Protein AF-A0A0S8JAS6-F1 (afdb_monomer_lite)

Sequence (145 aa):
YAGISNYRFHEAHRQTGITLEQWERGKRALIAKKLLNRAGAATNDGRNVEVADLYCLAKEEPKDEPAEEVAKPQEQATLLVNECRNRHELRFPNIPPTWVRKGLKERDWRWDRDNRCWHIRRGAFREQTAVGFAYQFVKKQEAAA

Radius of gyration: 22.74 Å; chains: 1; bounding box: 56×50×54 Å

Foldseek 3Di:
DVPDDPPVVVVCCVVPVQDPVNVVVVLVLCCVVVQAPPVRHGDPVVVPDDPVVVVVSVPPPPPPPVPPPVDPLFPFWDWDQDPVQQKIKIDGPDDDDPVVVVLLVVQVWDQDPVVRITIDHHPDPRVVVNVVVSVVRRVVSVVVD

Structure (mmCIF, N/CA/C/O backbone):
data_AF-A0A0S8JAS6-F1
#
_entry.id   AF-A0A0S8JAS6-F1
#
loop_
_atom_site.group_PDB
_atom_site.id
_atom_site.type_symbol
_atom_site.label_atom_id
_atom_site.label_alt_id
_atom_site.label_comp_id
_atom_site.label_asym_id
_atom_site.label_entity_id
_atom_site.label_seq_id
_atom_site.pdbx_PDB_ins_code
_atom_site.Cartn_x
_atom_site.Cartn_y
_atom_site.Car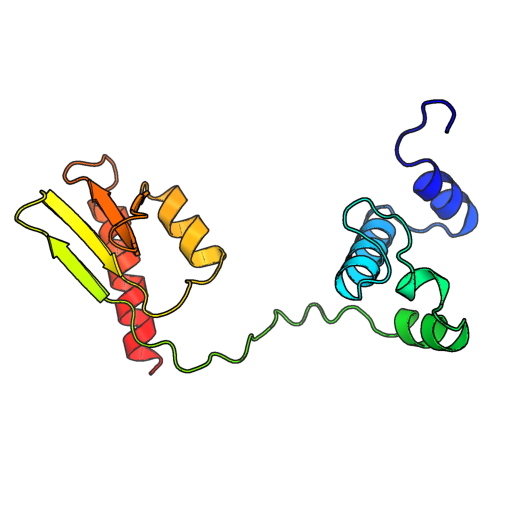tn_z
_atom_site.occupancy
_atom_site.B_iso_or_equiv
_atom_site.auth_seq_id
_atom_site.auth_comp_id
_atom_site.auth_asym_id
_atom_site.auth_atom_id
_atom_site.pdbx_PDB_model_num
ATOM 1 N N . TYR A 1 1 ? -15.088 24.556 15.532 1.00 51.50 1 TYR A N 1
ATOM 2 C CA . TYR A 1 1 ? -15.824 25.306 16.567 1.00 51.50 1 TYR A CA 1
ATOM 3 C C . TYR A 1 1 ? -14.807 26.004 17.448 1.00 51.50 1 TYR A C 1
ATOM 5 O O . TYR A 1 1 ? -13.895 25.331 17.907 1.00 51.50 1 TYR A O 1
ATOM 13 N N . ALA A 1 2 ? -14.908 27.329 17.601 1.00 52.62 2 ALA A N 1
ATOM 14 C CA . ALA A 1 2 ? -14.112 28.124 18.550 1.00 52.62 2 ALA A CA 1
ATOM 15 C C . ALA A 1 2 ? -12.580 27.878 18.550 1.00 52.62 2 ALA A C 1
ATOM 17 O O . ALA A 1 2 ? -11.953 27.898 19.600 1.00 52.62 2 ALA A O 1
ATOM 18 N N . GLY A 1 3 ? -11.967 27.597 17.391 1.00 65.12 3 GLY A N 1
ATOM 19 C CA . GLY A 1 3 ? -10.515 27.364 17.287 1.00 65.12 3 GLY A CA 1
ATOM 20 C C . GLY A 1 3 ? -10.004 26.029 17.851 1.00 65.12 3 GLY A C 1
ATOM 21 O O . GLY A 1 3 ? -8.823 25.730 17.710 1.00 65.12 3 GLY A O 1
ATOM 22 N N . ILE A 1 4 ? -10.871 25.191 18.428 1.00 66.31 4 ILE A N 1
ATOM 23 C CA . ILE A 1 4 ? -10.489 23.882 18.967 1.00 66.31 4 ILE A CA 1
ATOM 24 C C . ILE A 1 4 ? -10.487 22.860 17.826 1.00 66.31 4 ILE A C 1
ATOM 26 O O . ILE A 1 4 ? -11.541 22.490 17.285 1.00 66.31 4 ILE A O 1
ATOM 30 N N . SER A 1 5 ? -9.291 22.406 17.443 1.00 68.44 5 SER A N 1
ATOM 31 C CA . SER A 1 5 ? -9.128 21.264 16.543 1.00 68.44 5 SER A CA 1
ATOM 32 C C . SER A 1 5 ? -9.721 20.015 17.204 1.00 68.44 5 SER A C 1
ATOM 34 O O . SER A 1 5 ? -9.626 19.826 18.411 1.00 68.44 5 SER A O 1
ATOM 36 N N . ASN A 1 6 ? -10.414 19.177 16.429 1.00 74.06 6 ASN A N 1
ATOM 37 C CA . ASN A 1 6 ? -11.048 17.954 16.937 1.00 74.06 6 ASN A CA 1
ATOM 38 C C . ASN A 1 6 ? -12.031 18.152 18.110 1.00 74.06 6 ASN A C 1
ATOM 40 O O . ASN A 1 6 ? -12.216 17.248 18.916 1.00 74.06 6 ASN A O 1
ATOM 44 N N . TYR A 1 7 ? -12.741 19.283 18.173 1.00 80.56 7 TYR A N 1
ATOM 45 C CA . TYR A 1 7 ? -13.752 19.560 19.208 1.00 80.56 7 TYR A CA 1
ATOM 46 C C . TYR A 1 7 ? -14.710 18.382 19.503 1.00 80.56 7 TYR A C 1
ATOM 48 O O . TYR A 1 7 ? -14.970 18.065 20.659 1.00 80.56 7 TYR A O 1
ATOM 56 N N . ARG A 1 8 ? -15.174 17.670 18.465 1.00 81.00 8 ARG A N 1
ATOM 57 C CA . ARG A 1 8 ? -16.067 16.503 18.616 1.00 81.00 8 ARG A CA 1
ATOM 58 C C . ARG A 1 8 ? -15.438 15.346 19.396 1.00 81.00 8 ARG A C 1
ATOM 60 O O . ARG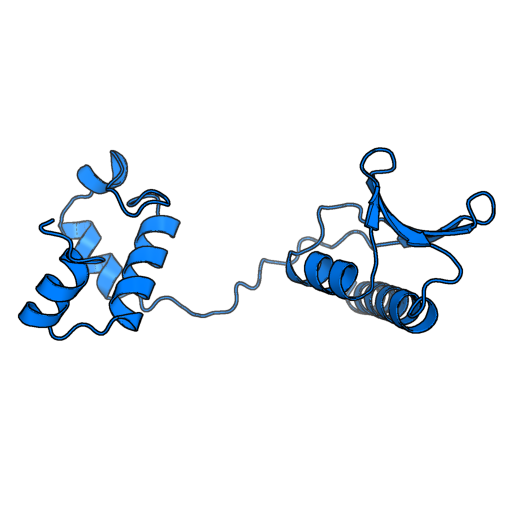 A 1 8 ? -16.148 14.662 20.120 1.00 81.00 8 ARG A O 1
ATOM 67 N N . PHE A 1 9 ? -14.127 15.143 19.255 1.00 84.94 9 PHE A N 1
ATOM 68 C CA . PHE A 1 9 ? -13.401 14.162 20.056 1.00 84.94 9 PHE A CA 1
ATOM 69 C C . PHE A 1 9 ? -13.376 14.581 21.523 1.00 84.94 9 PHE A C 1
ATOM 71 O O . PHE A 1 9 ? -13.675 13.769 22.385 1.00 84.94 9 PHE A O 1
ATOM 78 N N . HIS A 1 10 ? -13.054 15.845 21.806 1.00 83.81 10 HIS A N 1
ATOM 79 C CA . HIS A 1 10 ? -12.962 16.337 23.180 1.00 83.81 10 HIS A CA 1
ATOM 80 C C . HIS A 1 10 ? -14.293 16.230 23.933 1.00 83.81 10 HIS A C 1
ATOM 82 O O . HIS A 1 10 ? -14.302 15.814 25.090 1.00 83.81 10 HIS A O 1
ATOM 88 N N . GLU A 1 11 ? -15.411 16.536 23.272 1.00 85.94 11 GLU A N 1
ATOM 89 C CA . GLU A 1 11 ? -16.748 16.334 23.843 1.00 85.94 11 GLU A CA 1
ATOM 90 C C . GLU A 1 11 ? -17.044 14.849 24.095 1.00 85.94 11 GLU A C 1
ATOM 92 O O . GLU A 1 11 ? -17.441 14.477 25.198 1.00 85.94 11 GLU A O 1
ATOM 97 N N . ALA A 1 12 ? -16.784 13.977 23.115 1.00 82.94 12 ALA A N 1
ATOM 98 C CA . ALA A 1 12 ? -17.005 12.541 23.272 1.00 82.94 12 ALA A CA 1
ATOM 99 C C . ALA A 1 12 ? -16.119 11.929 24.368 1.00 82.94 12 ALA A C 1
ATOM 101 O O . ALA A 1 12 ? -16.596 11.126 25.167 1.00 82.94 12 ALA A O 1
ATOM 102 N N . HIS A 1 13 ? -14.852 12.340 24.448 1.00 85.00 13 HIS A N 1
ATOM 103 C CA . HIS A 1 13 ? -13.916 11.927 25.490 1.00 85.00 13 HIS A CA 1
ATOM 104 C C . HIS A 1 13 ? -14.408 12.352 26.875 1.00 85.00 13 HIS A C 1
ATOM 106 O O . HIS A 1 13 ? -14.403 11.543 27.796 1.00 85.00 13 HIS A O 1
ATOM 112 N N . ARG A 1 14 ? -14.914 13.584 27.015 1.00 85.50 14 ARG A N 1
ATOM 113 C CA . ARG A 1 14 ? -15.491 14.067 28.277 1.00 85.50 14 ARG A CA 1
ATOM 114 C C . ARG A 1 14 ? -16.722 13.258 28.702 1.00 85.50 14 ARG A C 1
ATOM 116 O O . ARG A 1 14 ? -16.884 13.005 29.888 1.00 85.50 14 ARG A O 1
ATOM 123 N N . GLN A 1 15 ? -17.588 12.879 27.761 1.00 83.81 15 GLN A N 1
ATOM 124 C CA . GLN A 1 15 ? -18.850 12.191 28.067 1.00 83.81 15 GLN A CA 1
ATOM 125 C C . GLN A 1 15 ? -18.694 10.681 28.281 1.00 83.81 15 GLN A C 1
ATOM 127 O O . GLN A 1 15 ? -19.399 10.103 29.101 1.00 83.81 15 GLN A O 1
ATOM 132 N N . THR A 1 16 ? -17.802 10.036 27.528 1.00 83.88 16 THR A N 1
ATOM 133 C CA . THR A 1 16 ? -17.714 8.564 27.455 1.00 83.88 16 THR A CA 1
ATOM 134 C C . THR A 1 16 ? -16.367 8.006 27.903 1.00 83.88 16 THR A C 1
ATOM 136 O O . THR A 1 16 ? -16.220 6.795 28.031 1.00 83.88 16 THR A O 1
ATOM 139 N N . GLY A 1 17 ? -15.362 8.862 28.104 1.00 87.06 17 GLY A N 1
ATOM 140 C CA . GLY A 1 17 ? -13.988 8.442 28.382 1.00 87.06 17 GLY A CA 1
ATOM 141 C C . GLY A 1 17 ? -13.251 7.850 27.176 1.00 87.06 17 GLY A C 1
ATOM 142 O O . GLY A 1 17 ? -12.122 7.391 27.334 1.00 87.06 17 GLY A O 1
ATOM 143 N N . ILE A 1 18 ? -13.844 7.861 25.972 1.00 87.88 18 ILE A N 1
ATOM 144 C CA . ILE A 1 18 ? -13.252 7.240 24.779 1.00 87.88 18 ILE A CA 1
ATOM 145 C C . ILE A 1 18 ? -11.866 7.816 24.470 1.00 87.88 18 ILE A C 1
ATOM 147 O O . ILE A 1 18 ? -11.677 9.034 24.433 1.00 87.88 18 ILE A O 1
ATOM 151 N N . THR A 1 19 ? -10.878 6.955 24.238 1.00 88.50 19 THR A N 1
ATOM 152 C CA . THR A 1 19 ? -9.522 7.407 23.898 1.00 88.50 19 THR A CA 1
ATOM 153 C C . THR A 1 19 ? -9.452 7.910 22.456 1.00 88.50 19 THR A C 1
ATOM 155 O O . THR A 1 19 ? -10.287 7.570 21.613 1.00 88.50 19 THR A O 1
ATOM 158 N N . LEU A 1 20 ? -8.431 8.713 22.134 1.00 83.44 20 LEU A N 1
ATOM 159 C CA . LEU A 1 20 ? -8.228 9.196 20.762 1.00 83.44 20 LEU A CA 1
ATOM 160 C C . LEU A 1 20 ? -8.047 8.034 19.779 1.00 83.44 20 LEU A C 1
ATOM 162 O O . LEU A 1 20 ? -8.557 8.077 18.664 1.00 83.44 20 LEU A O 1
ATOM 166 N N . GLU A 1 21 ? -7.365 6.976 20.207 1.00 82.31 21 GLU A N 1
ATOM 167 C CA . GLU A 1 21 ? -7.178 5.770 19.409 1.00 82.31 21 GLU A CA 1
ATOM 168 C C . GLU A 1 21 ? -8.508 5.075 19.105 1.00 82.31 21 GLU A C 1
ATOM 170 O O . GLU A 1 21 ? -8.805 4.795 17.943 1.00 82.31 21 GLU A O 1
ATOM 175 N N . GLN A 1 22 ? -9.344 4.860 20.125 1.00 79.44 22 GLN A N 1
ATOM 176 C CA . GLN A 1 22 ? -10.671 4.264 19.959 1.00 79.44 22 GLN A CA 1
ATOM 177 C C . GLN A 1 22 ? -11.562 5.120 19.048 1.00 79.44 22 GLN A C 1
ATOM 179 O O . GLN A 1 22 ? -12.271 4.591 18.191 1.00 79.44 22 GLN A O 1
ATOM 184 N N . TRP A 1 23 ? -11.475 6.443 19.181 1.00 84.00 23 TRP A N 1
ATOM 185 C CA . TRP A 1 23 ? -12.192 7.407 18.354 1.00 84.00 23 TRP A CA 1
ATOM 186 C C . TRP A 1 23 ? -11.753 7.378 16.882 1.00 84.00 23 TRP A C 1
ATOM 188 O O . TRP A 1 23 ? -12.594 7.320 15.981 1.00 84.00 23 TRP A O 1
ATOM 198 N N . GLU A 1 24 ? -10.445 7.383 16.607 1.00 84.50 24 GLU A N 1
ATOM 199 C CA . GLU A 1 24 ? -9.931 7.266 15.237 1.00 84.50 24 GLU A CA 1
ATOM 200 C C . GLU A 1 24 ? -10.219 5.886 14.635 1.00 84.50 24 GLU A C 1
ATOM 202 O O . GLU A 1 24 ? -10.537 5.793 13.448 1.00 84.50 24 GLU A O 1
ATOM 207 N N . ARG A 1 25 ? -10.171 4.818 15.439 1.00 82.31 25 ARG A N 1
ATOM 208 C CA . ARG A 1 25 ? -10.541 3.461 15.019 1.00 82.31 25 ARG A CA 1
ATOM 209 C C . ARG A 1 25 ? -12.009 3.391 14.599 1.00 82.31 25 ARG A C 1
ATOM 211 O O . ARG A 1 25 ? -12.297 2.936 13.494 1.00 82.31 25 ARG A O 1
ATOM 218 N N . GLY A 1 26 ? -12.919 3.920 15.419 1.00 83.25 26 GLY A N 1
ATOM 219 C CA . GLY A 1 26 ? -14.344 4.006 15.088 1.00 83.25 26 GLY A CA 1
ATOM 220 C C . GLY A 1 26 ? -14.596 4.828 13.824 1.00 83.25 26 GLY A C 1
ATOM 221 O O . GLY A 1 26 ? -15.320 4.397 12.927 1.00 83.25 26 GLY A O 1
ATOM 222 N N . LYS A 1 27 ? -13.913 5.971 13.677 1.00 83.81 27 LYS A N 1
ATOM 223 C CA . LYS A 1 27 ? -13.986 6.771 12.448 1.00 83.81 27 LYS A CA 1
ATOM 224 C C . LYS A 1 27 ? -13.532 6.002 11.213 1.00 83.81 27 LYS A C 1
ATOM 226 O O . LYS A 1 27 ? -14.218 6.056 10.196 1.00 83.81 27 LYS A O 1
ATOM 231 N N . ARG A 1 28 ? -12.409 5.279 11.276 1.00 81.25 28 ARG A N 1
ATOM 232 C CA . ARG A 1 28 ? -11.938 4.460 10.147 1.00 81.25 28 ARG A CA 1
ATOM 233 C C . ARG A 1 28 ? -12.949 3.383 9.770 1.00 81.25 28 ARG A C 1
ATOM 235 O O . ARG A 1 28 ? -13.206 3.216 8.582 1.00 81.25 28 ARG A O 1
ATOM 242 N N . ALA A 1 29 ? -13.549 2.711 10.751 1.00 81.38 29 ALA A N 1
ATOM 243 C CA . ALA A 1 29 ? -14.576 1.701 10.505 1.00 81.38 29 ALA A CA 1
ATOM 244 C C . ALA A 1 29 ? -15.798 2.298 9.782 1.00 81.38 29 ALA A C 1
ATOM 246 O O . ALA A 1 29 ? -16.258 1.754 8.779 1.00 81.38 29 ALA A O 1
ATOM 247 N N . LEU A 1 30 ? -16.270 3.469 10.221 1.00 81.12 30 LEU A N 1
ATOM 248 C CA . LEU A 1 30 ? -17.393 4.161 9.582 1.00 81.12 30 LEU A CA 1
ATOM 249 C C . LEU A 1 30 ? -17.057 4.684 8.174 1.00 81.12 30 LEU A C 1
ATOM 251 O O . LEU A 1 30 ? -17.918 4.678 7.296 1.00 81.12 30 LEU A O 1
ATOM 255 N N . ILE A 1 31 ? -15.811 5.107 7.932 1.00 81.38 31 ILE A N 1
ATOM 256 C CA . ILE A 1 31 ? -15.336 5.490 6.592 1.00 81.38 31 ILE A CA 1
ATOM 257 C C . ILE A 1 31 ? -15.268 4.269 5.669 1.00 81.38 31 ILE A C 1
ATOM 259 O O . ILE A 1 31 ? -15.709 4.344 4.523 1.00 81.38 31 ILE A O 1
ATOM 263 N N . ALA A 1 32 ? -14.750 3.137 6.156 1.00 79.19 32 ALA A N 1
ATOM 264 C CA . ALA A 1 32 ? -14.685 1.891 5.392 1.00 79.19 32 ALA A CA 1
ATOM 265 C C . ALA A 1 32 ? -16.084 1.411 4.973 1.00 79.19 32 ALA A C 1
ATOM 267 O O . ALA A 1 32 ? -16.279 0.989 3.835 1.00 79.19 32 ALA A O 1
ATOM 268 N N . LYS A 1 33 ? -17.073 1.577 5.859 1.00 77.69 33 LYS A N 1
ATOM 269 C CA . LYS A 1 33 ? -18.490 1.273 5.603 1.00 77.69 33 LYS A CA 1
ATOM 270 C C . LYS A 1 33 ? -19.218 2.365 4.793 1.00 77.69 33 LYS A C 1
ATOM 272 O O . LYS A 1 33 ? -20.422 2.274 4.602 1.00 77.69 33 LYS A O 1
ATOM 277 N N . LYS A 1 34 ? -18.506 3.391 4.297 1.00 82.69 34 LYS A N 1
ATOM 278 C CA . LYS A 1 34 ? -19.035 4.541 3.528 1.00 82.69 34 LYS A CA 1
ATOM 279 C C . LYS A 1 34 ? -20.116 5.360 4.252 1.00 82.69 34 LYS A C 1
ATOM 281 O O . LYS A 1 34 ? -20.799 6.166 3.622 1.00 82.69 34 LYS A O 1
ATOM 286 N N . LEU A 1 35 ? -20.223 5.225 5.575 1.00 81.00 35 LEU A N 1
ATOM 287 C CA . LEU A 1 35 ? -21.147 5.992 6.420 1.00 81.00 35 LEU A CA 1
ATOM 288 C C . LEU A 1 35 ? -20.590 7.389 6.734 1.00 81.00 35 LEU A C 1
ATOM 290 O O . LEU A 1 35 ? -21.330 8.359 6.903 1.00 81.00 35 LEU A O 1
ATOM 294 N N . LEU A 1 36 ? -19.262 7.510 6.763 1.00 84.44 36 LEU A N 1
ATOM 295 C CA . LEU A 1 36 ? -18.549 8.783 6.785 1.00 84.44 36 LEU A CA 1
ATOM 296 C C . LEU A 1 36 ? -17.726 8.948 5.503 1.00 84.44 36 LEU A C 1
ATOM 298 O O . LEU A 1 36 ? -17.179 7.989 4.962 1.00 84.44 36 LEU A O 1
ATOM 302 N N . ASN A 1 37 ? -17.589 10.184 5.030 1.00 82.25 37 ASN A N 1
ATOM 303 C CA . ASN A 1 37 ? -16.648 10.516 3.967 1.00 82.25 37 ASN A CA 1
ATOM 304 C C . ASN A 1 37 ? -15.210 10.627 4.515 1.00 82.25 37 ASN A C 1
ATOM 306 O O . ASN A 1 37 ? -14.979 10.626 5.724 1.00 82.25 37 ASN A O 1
ATOM 310 N N . ARG A 1 38 ? -14.219 10.789 3.628 1.00 76.62 38 ARG A N 1
ATOM 311 C CA . ARG A 1 38 ? -12.796 10.900 4.013 1.00 76.62 38 ARG A CA 1
ATOM 312 C C . ARG A 1 38 ? -12.488 12.088 4.942 1.00 76.62 38 ARG A C 1
ATOM 314 O O . ARG A 1 38 ? -11.488 12.054 5.648 1.00 76.62 38 ARG A O 1
ATOM 321 N N . ALA A 1 39 ? -13.338 13.115 4.947 1.00 74.06 39 ALA A N 1
ATOM 322 C CA . ALA A 1 39 ? -13.241 14.263 5.847 1.00 74.06 39 ALA A CA 1
ATOM 323 C C . ALA A 1 39 ? -13.969 14.044 7.193 1.00 74.06 39 ALA A C 1
ATOM 325 O O . ALA A 1 39 ? -13.971 14.936 8.039 1.00 74.06 39 ALA A O 1
ATOM 326 N N . GLY A 1 40 ? -14.588 12.877 7.409 1.00 69.56 40 GLY A N 1
ATOM 327 C CA . GLY A 1 40 ? -15.317 12.537 8.632 1.00 69.56 40 GLY A CA 1
ATOM 328 C C . GLY A 1 40 ? -16.728 13.127 8.722 1.00 69.56 40 GLY A C 1
ATOM 329 O O . GLY A 1 40 ? -17.287 13.193 9.816 1.00 69.56 40 GLY A O 1
ATOM 330 N N . ALA A 1 41 ? -17.313 13.576 7.609 1.00 79.06 41 ALA A N 1
ATOM 331 C CA . ALA A 1 41 ? -18.705 14.021 7.553 1.00 79.06 41 ALA A CA 1
ATOM 332 C C . ALA A 1 41 ? -19.639 12.869 7.148 1.00 79.06 41 ALA A C 1
ATOM 334 O O . ALA A 1 41 ? -19.276 12.050 6.306 1.00 79.06 41 ALA A O 1
ATOM 335 N N . ALA A 1 42 ? -20.842 12.830 7.729 1.00 83.12 42 ALA A N 1
ATOM 336 C CA . ALA A 1 42 ? -21.850 11.817 7.420 1.00 83.12 42 ALA A CA 1
ATOM 337 C C . ALA A 1 42 ? -22.305 11.904 5.958 1.00 83.12 42 ALA A C 1
ATOM 339 O O . ALA A 1 42 ? -22.682 12.983 5.488 1.00 83.12 42 ALA A O 1
ATOM 340 N N . THR A 1 43 ? -22.257 10.767 5.265 1.00 82.31 43 THR A N 1
ATOM 341 C CA . THR A 1 43 ? -22.808 10.588 3.915 1.00 82.31 43 THR A CA 1
ATOM 342 C C . THR A 1 43 ? -24.332 10.465 3.978 1.00 82.31 43 THR A C 1
ATOM 344 O O . THR A 1 43 ? -24.905 10.375 5.063 1.00 82.31 43 THR A O 1
ATOM 347 N N . ASN A 1 44 ? -25.009 10.472 2.828 1.00 81.75 44 ASN A N 1
ATOM 348 C CA . ASN A 1 44 ? -26.455 10.227 2.791 1.00 81.75 44 ASN A CA 1
ATOM 349 C C . ASN A 1 44 ? -26.790 8.841 3.359 1.00 81.75 44 ASN A C 1
ATOM 351 O O . ASN A 1 44 ? -27.694 8.731 4.179 1.00 81.75 44 ASN A O 1
ATOM 355 N N . ASP A 1 45 ? -25.981 7.833 3.027 1.00 75.12 45 ASP A N 1
ATOM 356 C CA . ASP A 1 45 ? -26.103 6.486 3.588 1.00 75.12 45 ASP A CA 1
ATOM 357 C C . ASP A 1 45 ? -25.909 6.506 5.107 1.00 75.12 45 ASP A C 1
ATOM 359 O O . ASP A 1 45 ? -26.736 5.976 5.836 1.00 75.12 45 ASP A O 1
ATOM 363 N N . GLY A 1 46 ? -24.888 7.218 5.601 1.00 76.06 46 GLY A N 1
ATOM 364 C CA . GLY A 1 46 ? -24.634 7.396 7.034 1.00 76.06 46 GLY A CA 1
ATOM 365 C C . GLY A 1 46 ? -25.747 8.106 7.808 1.00 76.06 46 GLY A C 1
ATOM 366 O O . GLY A 1 46 ? -25.888 7.881 9.005 1.00 76.06 46 GLY A O 1
ATOM 367 N N . ARG A 1 47 ? -26.535 8.963 7.149 1.00 75.94 47 ARG A N 1
ATOM 368 C CA . ARG A 1 47 ? -27.697 9.640 7.754 1.00 75.94 47 ARG A CA 1
ATOM 369 C C . ARG A 1 47 ? -28.944 8.762 7.779 1.00 75.94 47 ARG A C 1
ATOM 371 O O . ARG A 1 47 ? -29.794 8.977 8.634 1.00 75.94 47 ARG A O 1
ATOM 378 N N . ASN A 1 48 ? -29.034 7.814 6.850 1.00 75.19 48 ASN A N 1
ATOM 379 C CA . ASN A 1 48 ? -30.180 6.927 6.678 1.00 75.19 48 ASN A CA 1
ATOM 380 C C . ASN A 1 48 ? -30.004 5.573 7.383 1.00 75.19 48 ASN A C 1
ATOM 382 O O . ASN A 1 48 ? -30.873 4.717 7.250 1.00 75.19 48 ASN A O 1
ATOM 386 N N . VAL A 1 49 ? -28.902 5.356 8.113 1.00 71.69 49 VAL A N 1
ATOM 387 C CA . VAL A 1 49 ? -28.713 4.134 8.908 1.00 71.69 49 VAL A CA 1
ATOM 388 C C . VAL A 1 49 ? -29.741 4.106 10.034 1.00 71.69 49 VAL A C 1
ATOM 390 O O . VAL A 1 49 ? -29.771 5.011 10.872 1.00 71.69 49 VAL A O 1
ATOM 393 N N . GLU A 1 50 ? -30.566 3.061 10.080 1.00 62.12 50 GLU A N 1
ATOM 394 C CA . GLU A 1 50 ? -31.466 2.852 11.208 1.00 62.12 50 GLU A CA 1
ATOM 395 C C . GLU A 1 50 ? -30.665 2.539 12.478 1.00 62.12 50 GLU A C 1
ATOM 397 O O . GLU A 1 50 ? -29.668 1.819 12.468 1.00 62.12 50 GLU A O 1
ATOM 402 N N . VAL A 1 51 ? -31.108 3.080 13.616 1.00 58.19 51 VAL A N 1
ATOM 403 C CA . VAL A 1 51 ? -30.405 2.975 14.909 1.00 58.19 51 VAL A CA 1
ATOM 404 C C . VAL A 1 51 ? -30.180 1.513 15.343 1.00 58.19 51 VAL A C 1
ATOM 406 O O . VAL A 1 51 ? -29.232 1.225 16.075 1.00 58.19 51 VAL A O 1
ATOM 409 N N . ALA A 1 52 ? -31.003 0.581 14.851 1.00 52.59 52 ALA A N 1
ATOM 410 C CA . ALA A 1 52 ? -30.855 -0.855 15.082 1.00 52.59 52 ALA A CA 1
ATOM 411 C C . ALA A 1 52 ? -29.566 -1.434 14.462 1.00 52.59 52 ALA A C 1
ATOM 413 O O . ALA A 1 52 ? -28.900 -2.263 15.090 1.00 52.59 52 ALA A O 1
ATOM 414 N N . ASP A 1 53 ? -29.150 -0.935 13.295 1.00 55.09 53 ASP A N 1
ATOM 415 C CA . ASP A 1 53 ? -27.918 -1.368 12.629 1.00 55.09 53 ASP A CA 1
ATOM 416 C C . ASP A 1 53 ? -26.671 -0.857 13.367 1.00 55.09 53 ASP A C 1
ATOM 418 O O . ASP A 1 53 ? -25.655 -1.551 13.448 1.00 55.09 53 ASP A O 1
ATOM 422 N N . LEU A 1 54 ? -26.746 0.322 14.000 1.00 53.56 54 LEU A N 1
ATOM 423 C CA . LEU A 1 54 ? -25.636 0.910 14.766 1.00 53.56 54 LEU A CA 1
ATOM 424 C C . LEU A 1 54 ? -25.234 0.079 15.995 1.00 53.56 54 LEU A C 1
ATOM 426 O O . LEU A 1 54 ? -24.046 0.007 16.317 1.00 53.56 54 LEU A O 1
ATOM 430 N N . TYR A 1 55 ? -26.186 -0.582 16.660 1.00 50.91 55 TYR A N 1
ATOM 431 C CA . TYR A 1 55 ? -25.906 -1.418 17.835 1.00 50.91 55 TYR A CA 1
ATOM 432 C C . TYR A 1 55 ? -25.231 -2.753 17.486 1.00 50.91 55 TYR A C 1
ATOM 434 O O . TYR A 1 55 ? -24.461 -3.275 18.295 1.00 50.91 55 TYR A O 1
ATOM 442 N N . CYS A 1 56 ? -25.453 -3.281 16.279 1.00 46.66 56 CYS A N 1
ATOM 443 C CA . CYS A 1 56 ? -24.756 -4.476 15.797 1.00 46.66 56 CYS A CA 1
ATOM 444 C C . CYS A 1 56 ? -23.297 -4.162 15.417 1.00 46.66 56 CYS A C 1
ATOM 446 O O . CYS A 1 56 ? -22.397 -4.952 15.694 1.00 46.66 56 CYS A O 1
ATOM 448 N N . LEU A 1 57 ? -23.037 -2.960 14.888 1.00 51.81 57 LEU A N 1
ATOM 449 C CA . LEU A 1 57 ? -21.704 -2.494 14.481 1.00 51.81 57 LEU A CA 1
ATOM 450 C C . LEU A 1 57 ? -20.725 -2.278 15.648 1.00 51.81 57 LEU A C 1
ATOM 452 O O . LEU A 1 57 ? -19.517 -2.337 15.440 1.00 51.81 57 LEU A O 1
ATOM 456 N N . ALA A 1 58 ? -21.224 -2.015 16.860 1.00 50.66 58 ALA A N 1
ATOM 457 C CA . ALA A 1 58 ? -20.395 -1.773 18.045 1.00 50.66 58 ALA A CA 1
ATOM 458 C C . ALA A 1 58 ? -19.869 -3.059 18.713 1.00 50.66 58 ALA A C 1
ATOM 460 O O . ALA A 1 58 ? -18.943 -2.984 19.519 1.00 50.66 58 ALA A O 1
ATOM 461 N N . LYS A 1 59 ? -20.458 -4.224 18.401 1.00 47.56 59 LYS A N 1
ATOM 462 C CA . LYS A 1 59 ? -20.023 -5.539 18.910 1.00 47.56 59 LYS A CA 1
ATOM 463 C C . LYS A 1 59 ? -19.109 -6.297 17.955 1.00 47.56 59 LYS A C 1
ATOM 465 O O . LYS A 1 59 ? -18.474 -7.263 18.368 1.00 47.56 59 LYS A O 1
ATOM 470 N N . GLU A 1 60 ? -19.023 -5.860 16.705 1.00 50.22 60 GLU A N 1
ATOM 471 C CA . GLU A 1 60 ? -17.944 -6.277 15.826 1.00 50.22 60 GLU A CA 1
ATOM 472 C C . GLU A 1 60 ? -16.684 -5.551 16.295 1.00 50.22 60 GLU A C 1
ATOM 474 O O . GLU A 1 60 ? -16.429 -4.404 15.916 1.00 50.22 60 GLU A O 1
ATOM 479 N N . GLU A 1 61 ? -15.885 -6.205 17.145 1.00 46.66 61 GLU A N 1
ATOM 480 C CA . GLU A 1 61 ? -14.469 -5.856 17.198 1.00 46.66 61 GLU A CA 1
ATOM 481 C C . GLU A 1 61 ? -13.992 -5.806 15.744 1.00 46.66 61 GLU A C 1
ATOM 483 O O . GLU A 1 61 ? -14.294 -6.738 14.985 1.00 46.66 61 GLU A O 1
ATOM 488 N N . PRO A 1 62 ? -13.332 -4.720 15.295 1.00 49.19 62 PRO A N 1
ATOM 489 C CA . PRO A 1 62 ? -12.681 -4.770 14.008 1.00 49.19 62 PRO A CA 1
ATOM 490 C C . PRO A 1 62 ? -11.725 -5.944 14.122 1.00 49.19 62 PRO A C 1
ATOM 492 O O . PRO A 1 62 ? -10.757 -5.882 14.876 1.00 49.19 62 PRO A O 1
ATOM 495 N N . LYS A 1 63 ? -12.058 -7.040 13.441 1.00 51.94 63 LYS A N 1
ATOM 496 C CA . LYS A 1 63 ? -11.121 -8.107 13.175 1.00 51.94 63 LYS A CA 1
ATOM 497 C C . LYS A 1 63 ? -9.965 -7.411 12.472 1.00 51.94 63 LYS A C 1
ATOM 499 O O . LYS A 1 63 ? -9.992 -7.226 11.260 1.00 51.94 63 LYS A O 1
ATOM 504 N N . ASP A 1 64 ? -8.943 -7.052 13.240 1.00 47.34 64 ASP A N 1
ATOM 505 C CA . ASP A 1 64 ? -7.564 -6.952 12.783 1.00 47.34 64 ASP A CA 1
ATOM 506 C C . ASP A 1 64 ? -7.086 -8.373 12.409 1.00 47.34 64 ASP A C 1
ATOM 508 O O . ASP A 1 64 ? -5.982 -8.797 12.735 1.00 47.34 64 ASP A O 1
ATOM 512 N N . GLU A 1 65 ? -7.939 -9.146 11.729 1.00 46.41 65 GLU A N 1
ATOM 513 C CA . GLU A 1 65 ? -7.488 -10.204 10.861 1.00 46.41 65 GLU A CA 1
ATOM 514 C C . GLU A 1 65 ? -6.776 -9.441 9.744 1.00 46.41 65 GLU A C 1
ATOM 516 O O . GLU A 1 65 ? -7.414 -8.622 9.066 1.00 46.41 65 GLU A O 1
ATOM 521 N N . PRO A 1 66 ? -5.447 -9.598 9.584 1.00 45.94 66 PRO A N 1
ATOM 522 C CA . PRO A 1 66 ? -4.798 -9.081 8.397 1.00 45.94 66 PRO A CA 1
ATOM 523 C C . PRO A 1 66 ? -5.609 -9.647 7.248 1.00 45.94 66 PRO A C 1
ATOM 525 O O . PRO A 1 66 ? -5.794 -10.858 7.191 1.00 45.94 66 PRO A O 1
ATOM 528 N N . ALA A 1 67 ? -6.177 -8.773 6.418 1.00 44.28 67 ALA A N 1
ATOM 529 C CA . ALA A 1 67 ? -6.915 -9.201 5.253 1.00 44.28 67 ALA A CA 1
ATOM 530 C C . ALA A 1 67 ? -6.005 -10.158 4.474 1.00 44.28 67 ALA A C 1
ATOM 532 O O . ALA A 1 67 ? -5.111 -9.720 3.746 1.00 44.28 67 ALA A O 1
ATOM 533 N N . GLU A 1 68 ? -6.214 -11.463 4.650 1.00 51.97 68 GLU A N 1
ATOM 534 C CA . GLU A 1 68 ? -5.896 -12.471 3.663 1.00 51.97 68 GLU A CA 1
ATOM 535 C C . GLU A 1 68 ? -6.851 -12.163 2.521 1.00 51.97 68 GLU A C 1
ATOM 537 O O . GLU A 1 68 ? -7.937 -12.715 2.363 1.00 51.97 68 GLU A O 1
ATOM 542 N N . GLU A 1 69 ? -6.461 -11.136 1.773 1.00 48.28 69 GLU A N 1
ATOM 543 C CA . GLU A 1 69 ? -6.906 -10.885 0.429 1.00 48.28 69 GLU A CA 1
ATOM 544 C C . GLU A 1 69 ? -6.605 -12.186 -0.303 1.00 48.28 69 GLU A C 1
ATOM 546 O O . GLU A 1 69 ? -5.451 -12.463 -0.626 1.00 48.28 69 GLU A O 1
ATOM 551 N N . VAL A 1 70 ? -7.641 -13.027 -0.419 1.00 44.72 70 VAL A N 1
ATOM 552 C CA . VAL A 1 70 ? -7.628 -14.314 -1.107 1.00 44.72 70 VAL A CA 1
ATOM 553 C C . VAL A 1 70 ? -6.823 -14.114 -2.375 1.00 44.72 70 VAL A C 1
ATOM 555 O O . VAL A 1 70 ? -7.259 -13.415 -3.296 1.00 44.72 70 VAL A O 1
ATOM 558 N N . ALA A 1 71 ? -5.598 -14.638 -2.353 1.00 42.28 71 ALA A N 1
ATOM 559 C CA . ALA A 1 71 ? -4.636 -14.466 -3.412 1.00 42.28 71 ALA A CA 1
ATOM 560 C C . ALA A 1 71 ? -5.216 -15.172 -4.632 1.00 42.28 71 ALA A C 1
ATOM 562 O O . ALA A 1 71 ? -5.075 -16.380 -4.806 1.00 42.28 71 ALA A O 1
ATOM 563 N N . LYS A 1 72 ? -5.915 -14.410 -5.479 1.00 40.66 72 LYS A N 1
ATOM 564 C CA . LYS A 1 72 ? -6.127 -14.819 -6.863 1.00 40.66 72 LYS A CA 1
ATOM 565 C C . LYS A 1 72 ? -4.747 -15.191 -7.403 1.00 40.66 72 LYS A C 1
ATOM 567 O O . LYS A 1 72 ? -3.814 -14.433 -7.114 1.00 40.66 72 LYS A O 1
ATOM 572 N N . PRO A 1 73 ? -4.614 -16.316 -8.128 1.00 42.06 73 PRO A N 1
ATOM 573 C CA . PRO A 1 73 ? -3.325 -16.823 -8.579 1.00 42.06 73 PRO A CA 1
ATOM 574 C C . PRO A 1 73 ? -2.570 -15.670 -9.229 1.00 42.06 73 PRO A C 1
ATOM 576 O O . PRO A 1 73 ? -3.010 -15.113 -10.238 1.00 42.06 73 PRO A O 1
ATOM 579 N N . GLN A 1 74 ? -1.519 -15.206 -8.551 1.00 51.28 74 GLN A N 1
ATOM 580 C CA . GLN A 1 74 ? -0.737 -14.084 -9.029 1.00 51.28 74 GLN A CA 1
ATOM 581 C C . GLN A 1 74 ? 0.022 -14.619 -10.230 1.00 51.28 74 GLN A C 1
ATOM 583 O O . GLN A 1 74 ? 1.013 -15.328 -10.083 1.00 51.28 74 GLN A O 1
ATOM 588 N N . GLU A 1 75 ? -0.480 -14.309 -11.424 1.00 56.66 75 GLU A N 1
ATOM 589 C CA . GLU A 1 75 ? 0.315 -14.406 -12.638 1.00 56.66 75 GLU A CA 1
ATOM 590 C C . GLU A 1 75 ? 1.697 -13.795 -12.329 1.00 56.66 75 GLU A C 1
ATOM 592 O O . GLU A 1 75 ? 1.820 -12.727 -11.712 1.00 56.66 75 GLU A O 1
ATOM 597 N N . GLN A 1 76 ? 2.739 -14.561 -12.631 1.00 66.56 76 GLN A N 1
ATOM 598 C CA . GLN A 1 76 ? 4.055 -14.386 -12.029 1.00 66.56 76 GLN A CA 1
ATOM 599 C C . GLN A 1 76 ? 4.697 -13.085 -12.530 1.00 66.56 76 GLN A C 1
ATOM 601 O O . GLN A 1 76 ? 4.708 -12.792 -13.726 1.00 66.56 76 GLN A O 1
ATOM 606 N N . ALA A 1 77 ? 5.225 -12.272 -11.611 1.00 75.00 77 ALA A N 1
ATOM 607 C CA . ALA A 1 77 ? 5.975 -11.076 -11.986 1.00 75.00 77 ALA A CA 1
ATOM 608 C C . ALA A 1 77 ? 7.252 -11.480 -12.738 1.00 75.00 77 ALA A C 1
ATOM 610 O O . ALA A 1 77 ? 7.947 -12.401 -12.323 1.00 75.00 77 ALA A O 1
ATOM 611 N N . THR A 1 78 ? 7.592 -10.778 -13.818 1.00 79.94 78 THR A N 1
ATOM 612 C CA . THR A 1 78 ? 8.766 -11.108 -14.640 1.00 79.94 78 THR A CA 1
ATOM 613 C C . THR A 1 78 ? 9.830 -10.029 -14.500 1.00 79.94 78 THR A C 1
ATOM 615 O O . THR A 1 78 ? 9.556 -8.844 -14.721 1.00 79.94 78 THR A O 1
ATOM 618 N N . LEU A 1 79 ? 11.052 -10.437 -14.152 1.00 82.38 79 LEU A N 1
ATOM 619 C CA . LEU A 1 79 ? 12.231 -9.576 -14.151 1.00 82.38 79 LEU A CA 1
ATOM 620 C C . LEU A 1 79 ? 12.975 -9.740 -15.482 1.00 82.38 79 LEU A C 1
ATOM 622 O O . LEU A 1 79 ? 13.476 -10.815 -15.792 1.00 82.38 79 LEU A O 1
ATOM 626 N N . LEU A 1 80 ? 13.051 -8.666 -16.259 1.00 80.94 80 LEU A N 1
ATOM 627 C CA . LEU A 1 80 ? 13.710 -8.609 -17.559 1.00 80.94 80 LEU A CA 1
ATOM 628 C C . LEU A 1 80 ? 14.913 -7.669 -17.495 1.00 80.94 80 LEU A C 1
ATOM 630 O O . LEU A 1 80 ? 14.893 -6.641 -16.817 1.00 80.94 80 LEU A O 1
ATOM 634 N N . VAL A 1 81 ? 15.964 -7.996 -18.239 1.00 79.25 81 VAL A N 1
ATOM 635 C CA . VAL A 1 81 ? 17.103 -7.100 -18.445 1.00 79.25 81 VAL A CA 1
ATOM 636 C C . VAL A 1 81 ? 16.947 -6.471 -19.822 1.00 79.25 81 VAL A C 1
ATOM 638 O O . VAL A 1 81 ? 16.986 -7.170 -20.829 1.00 79.25 81 VAL A O 1
ATOM 641 N N . ASN A 1 82 ? 16.740 -5.155 -19.882 1.00 75.12 82 ASN A N 1
ATOM 642 C CA . ASN A 1 82 ? 16.704 -4.434 -21.148 1.00 75.12 82 ASN A CA 1
ATOM 643 C C . ASN A 1 82 ? 18.104 -3.906 -21.468 1.00 75.12 82 ASN A C 1
ATOM 645 O O . ASN A 1 82 ? 18.500 -2.818 -21.028 1.00 75.12 82 ASN A O 1
ATOM 649 N N . GLU A 1 83 ? 18.852 -4.696 -22.235 1.00 68.38 83 GLU A N 1
ATOM 650 C CA . GLU A 1 83 ? 20.230 -4.393 -22.628 1.00 68.38 83 GLU A CA 1
ATOM 651 C C . GLU A 1 83 ? 20.323 -3.112 -23.470 1.00 68.38 83 GLU A C 1
ATOM 653 O O . GLU A 1 83 ? 21.216 -2.294 -23.259 1.00 68.38 83 GLU A O 1
ATOM 658 N N . CYS A 1 84 ? 19.341 -2.858 -24.343 1.00 57.66 84 CYS A N 1
ATOM 659 C CA . CYS A 1 84 ? 19.318 -1.683 -25.220 1.00 57.66 84 CYS A CA 1
ATOM 660 C C . CYS A 1 84 ? 19.083 -0.363 -24.471 1.00 57.66 84 CYS A C 1
ATOM 662 O O . CYS A 1 84 ? 19.435 0.708 -24.961 1.00 57.66 84 CYS A O 1
ATOM 664 N N . ARG A 1 85 ? 18.454 -0.413 -23.291 1.00 62.75 85 ARG A N 1
ATOM 665 C CA . ARG A 1 85 ? 18.118 0.775 -22.488 1.00 62.75 85 ARG A CA 1
ATOM 666 C C . ARG A 1 85 ? 18.873 0.847 -21.163 1.00 62.75 85 ARG A C 1
ATOM 668 O O . ARG A 1 85 ? 18.575 1.754 -20.385 1.00 62.75 85 ARG A O 1
ATOM 675 N N . ASN A 1 86 ? 19.832 -0.055 -20.921 1.00 62.03 86 ASN A N 1
ATOM 676 C CA . ASN A 1 86 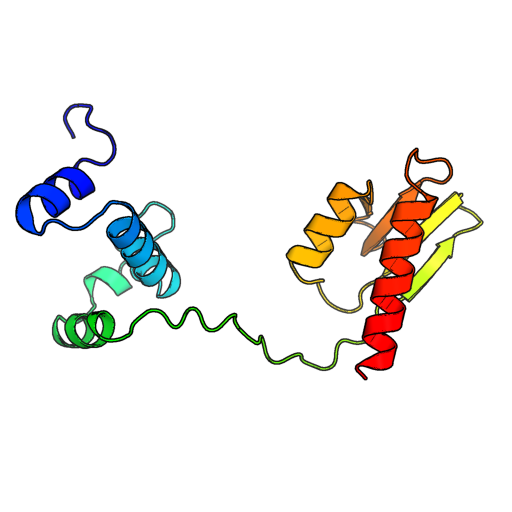? 20.620 -0.146 -19.685 1.00 62.03 86 ASN A CA 1
ATOM 677 C C . ASN A 1 86 ? 19.741 -0.083 -18.419 1.00 62.03 86 ASN A C 1
ATOM 679 O O . ASN A 1 86 ? 19.982 0.721 -17.511 1.00 62.03 86 ASN A O 1
ATOM 683 N N . ARG A 1 87 ? 18.667 -0.881 -18.389 1.00 72.69 87 ARG A N 1
ATOM 684 C CA . ARG A 1 87 ? 17.673 -0.882 -17.305 1.00 72.69 87 ARG A CA 1
ATOM 685 C C . ARG A 1 87 ? 17.206 -2.301 -16.984 1.00 72.69 87 ARG A C 1
ATOM 687 O O . ARG A 1 87 ? 16.898 -3.065 -17.893 1.00 72.69 87 ARG A O 1
ATOM 694 N N . HIS A 1 88 ? 17.103 -2.624 -15.697 1.00 82.69 88 HIS A N 1
ATOM 695 C CA . HIS A 1 88 ? 16.324 -3.779 -15.244 1.00 82.69 88 HIS A CA 1
ATOM 696 C C . HIS A 1 88 ? 14.849 -3.382 -15.217 1.00 82.69 88 HIS A C 1
ATOM 698 O O . HIS A 1 88 ? 14.514 -2.336 -14.661 1.00 82.69 88 HIS A O 1
ATOM 704 N N . GLU A 1 89 ? 13.984 -4.198 -15.810 1.00 86.62 89 GLU A N 1
ATOM 705 C CA . GLU A 1 89 ? 12.539 -4.002 -15.880 1.00 86.62 89 GLU A CA 1
ATOM 706 C C . GLU A 1 89 ? 11.828 -5.090 -15.077 1.00 86.62 89 GLU A C 1
ATOM 708 O O . GLU A 1 89 ? 12.038 -6.276 -15.295 1.00 86.62 89 GLU A O 1
ATOM 713 N N . LEU A 1 90 ? 10.948 -4.695 -14.168 1.00 86.19 90 LEU A N 1
ATOM 714 C CA . LEU A 1 90 ? 10.082 -5.583 -13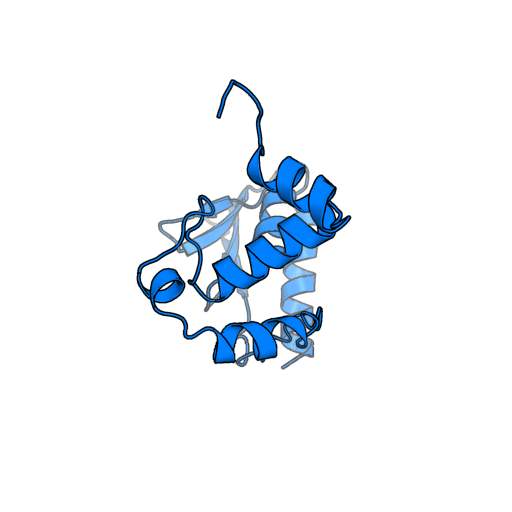.411 1.00 86.19 90 LEU A CA 1
ATOM 715 C C . LEU A 1 90 ? 8.641 -5.348 -13.861 1.00 86.19 90 LEU A C 1
ATOM 717 O O . LEU A 1 90 ? 8.086 -4.252 -13.700 1.00 86.19 90 LEU A O 1
ATOM 721 N N . ARG A 1 91 ? 8.050 -6.379 -14.463 1.00 85.44 91 ARG A N 1
ATOM 722 C CA . ARG A 1 91 ? 6.696 -6.353 -15.017 1.00 85.44 91 ARG A CA 1
ATOM 723 C C . ARG A 1 91 ? 5.758 -7.152 -14.132 1.00 85.44 91 ARG A C 1
ATOM 725 O O . ARG A 1 91 ? 6.099 -8.240 -13.679 1.00 85.44 91 ARG A O 1
ATOM 732 N N . PHE A 1 92 ? 4.577 -6.589 -13.908 1.00 80.69 92 PHE A N 1
ATOM 733 C CA . PHE A 1 92 ? 3.510 -7.236 -13.162 1.00 80.69 92 PHE A CA 1
ATOM 734 C C . PHE A 1 92 ? 2.296 -7.389 -14.081 1.00 80.69 92 PHE A C 1
ATOM 736 O O . PHE A 1 92 ? 1.921 -6.406 -14.724 1.00 80.69 92 PHE A O 1
ATOM 743 N N . PRO A 1 93 ? 1.677 -8.574 -14.142 1.00 75.00 93 PRO A N 1
ATOM 744 C CA . PRO A 1 93 ? 0.455 -8.779 -14.921 1.00 75.00 93 PRO A CA 1
ATOM 745 C C . PRO A 1 93 ? -0.748 -8.050 -14.310 1.00 75.00 93 PRO A C 1
ATOM 747 O O . PRO A 1 93 ? -1.564 -7.480 -15.027 1.00 75.00 93 PRO A O 1
ATOM 750 N N . ASN A 1 94 ? -0.804 -7.978 -12.977 1.00 75.06 94 ASN A N 1
ATOM 751 C CA . ASN A 1 94 ? -1.794 -7.210 -12.225 1.00 75.06 94 ASN A CA 1
ATOM 752 C C . ASN A 1 94 ? -1.138 -6.100 -11.398 1.00 75.06 94 ASN A C 1
ATOM 754 O O . ASN A 1 94 ? 0.074 -6.090 -11.184 1.00 75.06 94 ASN A O 1
ATOM 758 N N . ILE A 1 95 ? -1.940 -5.150 -10.907 1.00 76.94 95 ILE A N 1
ATOM 759 C CA . ILE A 1 95 ? -1.439 -4.069 -10.049 1.00 76.94 95 ILE A CA 1
ATOM 760 C C . ILE A 1 95 ? -0.812 -4.685 -8.786 1.00 76.94 95 ILE A C 1
ATOM 762 O O . ILE A 1 95 ? -1.521 -5.343 -8.026 1.00 76.94 95 ILE A O 1
ATOM 766 N N . PRO A 1 96 ? 0.489 -4.456 -8.516 1.00 78.12 96 PRO A N 1
ATOM 767 C CA . PRO A 1 96 ? 1.136 -5.067 -7.368 1.00 78.12 96 PRO A CA 1
ATOM 768 C C . PRO A 1 96 ? 0.601 -4.504 -6.040 1.00 78.12 96 PRO A C 1
ATOM 770 O O . PRO A 1 96 ? 0.246 -3.314 -5.968 1.00 78.12 96 PRO A O 1
ATOM 773 N N . PRO A 1 97 ? 0.621 -5.312 -4.961 1.00 78.81 97 PRO A N 1
ATOM 774 C CA . PRO A 1 97 ? 0.203 -4.883 -3.633 1.00 78.81 97 PRO A CA 1
ATOM 775 C C . PRO A 1 97 ? 0.914 -3.603 -3.185 1.00 78.81 97 PRO A C 1
ATOM 777 O O . PRO A 1 97 ? 2.050 -3.306 -3.572 1.00 78.81 97 PRO A O 1
ATOM 780 N N . THR A 1 98 ? 0.264 -2.822 -2.323 1.00 77.25 98 THR A N 1
ATOM 781 C CA . THR A 1 98 ? 0.798 -1.528 -1.857 1.00 77.25 98 THR A CA 1
ATOM 782 C C . THR A 1 98 ? 2.159 -1.662 -1.166 1.00 77.25 98 THR A C 1
ATOM 784 O O . THR A 1 98 ? 3.021 -0.804 -1.359 1.00 77.25 98 THR A O 1
ATOM 787 N N . TRP A 1 99 ? 2.393 -2.755 -0.433 1.00 80.00 99 TRP A N 1
ATOM 788 C CA . TRP A 1 99 ? 3.677 -3.020 0.221 1.00 80.00 99 TRP A CA 1
ATOM 789 C C . TRP A 1 99 ? 4.807 -3.286 -0.788 1.00 80.00 99 TRP A C 1
ATOM 791 O O . TRP A 1 99 ? 5.905 -2.762 -0.610 1.00 80.00 99 TRP A O 1
ATOM 801 N N . VAL A 1 100 ? 4.528 -3.994 -1.893 1.00 83.56 100 VAL A N 1
ATOM 802 C CA . VAL A 1 100 ? 5.494 -4.228 -2.984 1.00 83.56 100 VAL A CA 1
ATOM 803 C C . VAL A 1 100 ? 5.875 -2.899 -3.625 1.00 83.56 100 VAL A C 1
ATOM 805 O O . VAL A 1 100 ? 7.052 -2.579 -3.760 1.00 83.56 100 VAL A O 1
ATOM 808 N N . ARG A 1 101 ? 4.879 -2.064 -3.948 1.00 84.50 101 ARG A N 1
ATOM 809 C CA . ARG A 1 101 ? 5.104 -0.733 -4.537 1.00 84.50 101 ARG A CA 1
ATOM 810 C C . ARG A 1 101 ? 5.934 0.171 -3.625 1.00 84.50 101 ARG A C 1
ATOM 812 O O . ARG A 1 101 ? 6.780 0.914 -4.117 1.00 84.50 101 ARG A O 1
ATOM 819 N N . LYS A 1 102 ? 5.702 0.119 -2.310 1.00 84.06 102 LYS A N 1
ATOM 820 C CA . LYS A 1 102 ? 6.495 0.861 -1.321 1.00 84.06 102 LYS A CA 1
ATOM 821 C C . LYS A 1 102 ? 7.937 0.342 -1.271 1.00 84.06 102 LYS A C 1
ATOM 823 O O . LYS A 1 102 ? 8.859 1.142 -1.393 1.00 84.06 102 LYS A O 1
ATOM 828 N N . GLY A 1 103 ? 8.120 -0.978 -1.205 1.00 84.44 103 GLY A N 1
ATOM 829 C CA . GLY A 1 103 ? 9.440 -1.612 -1.174 1.00 84.44 103 GLY A CA 1
ATOM 830 C C . GLY A 1 103 ? 10.280 -1.351 -2.429 1.00 84.44 103 GLY A C 1
ATOM 831 O O . GLY A 1 103 ? 11.493 -1.165 -2.320 1.00 84.44 103 GLY A O 1
ATOM 832 N N . LEU A 1 104 ? 9.640 -1.275 -3.600 1.00 87.06 104 LEU A N 1
ATOM 833 C CA . LEU A 1 104 ? 10.279 -0.888 -4.860 1.00 87.06 104 LEU A CA 1
ATOM 834 C C . LEU A 1 104 ? 10.736 0.578 -4.832 1.00 87.06 104 LEU A C 1
ATOM 836 O O . LEU A 1 104 ? 11.895 0.863 -5.130 1.00 87.06 104 LEU A O 1
ATOM 840 N N . LYS A 1 105 ? 9.871 1.506 -4.401 1.00 86.81 105 LYS A N 1
ATOM 841 C CA . LYS A 1 105 ? 10.220 2.935 -4.281 1.00 86.81 105 LYS A CA 1
ATOM 842 C C . LYS A 1 105 ? 11.374 3.196 -3.312 1.00 86.81 105 LYS A C 1
ATOM 844 O O . LYS A 1 105 ? 12.239 4.006 -3.615 1.00 86.81 105 LYS A O 1
ATOM 849 N N . GLU A 1 106 ? 11.407 2.506 -2.172 1.00 86.38 106 GLU A N 1
ATOM 850 C CA . GLU A 1 106 ? 12.496 2.605 -1.180 1.00 86.38 106 GLU A CA 1
ATOM 851 C C . GLU A 1 106 ? 13.860 2.145 -1.727 1.00 86.38 106 GLU A C 1
ATOM 853 O O . GLU A 1 106 ? 14.905 2.471 -1.164 1.00 86.38 106 GLU A O 1
ATOM 858 N N . ARG A 1 107 ? 13.848 1.372 -2.818 1.00 84.12 107 ARG A N 1
ATOM 859 C CA . ARG A 1 107 ? 15.023 0.802 -3.488 1.00 84.12 107 ARG A CA 1
ATOM 860 C C . ARG A 1 107 ? 15.286 1.461 -4.845 1.00 84.12 107 ARG A C 1
ATOM 862 O O . ARG A 1 107 ? 15.858 0.831 -5.725 1.00 84.12 107 ARG A O 1
ATOM 869 N N . ASP A 1 108 ? 14.839 2.705 -5.013 1.00 85.12 108 ASP A N 1
ATOM 870 C CA . ASP A 1 108 ? 15.057 3.540 -6.202 1.00 85.12 108 ASP A CA 1
ATOM 871 C C . ASP A 1 108 ? 14.447 3.012 -7.515 1.00 85.12 108 ASP A C 1
ATOM 873 O O . ASP A 1 108 ? 14.790 3.487 -8.604 1.00 85.12 108 ASP A O 1
ATOM 877 N N . TRP A 1 109 ? 13.488 2.083 -7.447 1.00 87.38 109 TRP A N 1
ATOM 878 C CA . TRP A 1 109 ? 12.719 1.690 -8.626 1.00 87.38 109 TRP A CA 1
ATOM 879 C C . TRP A 1 109 ? 11.733 2.790 -9.023 1.00 87.38 109 TRP A C 1
ATOM 881 O O . TRP A 1 109 ? 11.031 3.376 -8.193 1.00 87.38 109 TRP A O 1
ATOM 891 N N . ARG A 1 110 ? 11.628 3.034 -10.328 1.00 86.88 110 ARG A N 1
ATOM 892 C CA . ARG A 1 110 ? 10.764 4.055 -10.921 1.00 86.88 110 ARG A CA 1
ATOM 893 C C . ARG A 1 110 ? 9.671 3.412 -11.756 1.00 86.88 110 ARG A C 1
ATOM 895 O O . ARG A 1 110 ? 9.925 2.479 -12.508 1.00 86.88 110 ARG A O 1
ATOM 902 N N . TRP A 1 111 ? 8.456 3.935 -11.639 1.00 87.31 111 TRP A N 1
ATOM 903 C CA . TRP A 1 111 ? 7.340 3.516 -12.479 1.00 87.31 111 TRP A CA 1
ATOM 904 C C . TRP A 1 111 ? 7.418 4.198 -13.848 1.00 87.31 111 TRP A C 1
ATOM 906 O O . TRP A 1 111 ? 7.376 5.4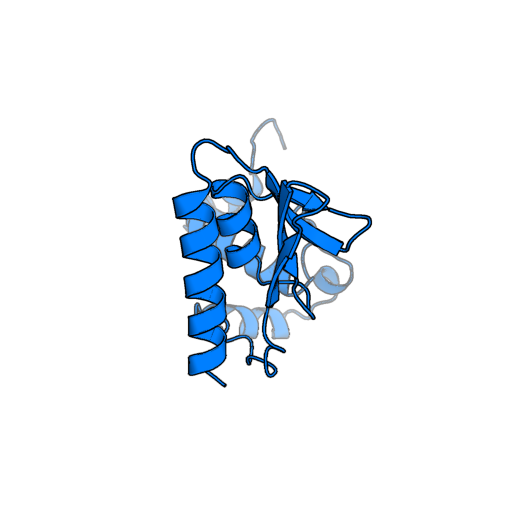27 -13.930 1.00 87.31 111 TRP A O 1
ATOM 916 N N . ASP A 1 112 ? 7.516 3.399 -14.905 1.00 84.25 112 ASP A N 1
ATOM 917 C CA . ASP A 1 112 ? 7.357 3.822 -16.292 1.00 84.25 112 ASP A CA 1
ATOM 918 C C . ASP A 1 112 ? 5.873 3.715 -16.666 1.00 84.25 112 ASP A C 1
ATOM 920 O O . ASP A 1 112 ? 5.286 2.630 -16.640 1.00 84.25 112 ASP A O 1
ATOM 924 N N . ARG A 1 113 ? 5.248 4.855 -16.977 1.00 77.56 113 ARG A N 1
ATOM 925 C CA . ARG A 1 113 ? 3.827 4.906 -17.347 1.00 77.56 113 ARG A CA 1
ATOM 926 C C . ARG A 1 113 ? 3.577 4.347 -18.746 1.00 77.56 113 ARG A C 1
ATOM 928 O O . ARG A 1 113 ? 2.509 3.779 -18.960 1.00 77.56 113 ARG A O 1
ATOM 935 N N . ASP A 1 114 ? 4.546 4.485 -19.646 1.00 77.19 114 ASP A N 1
ATOM 936 C CA . ASP A 1 114 ? 4.411 4.130 -21.058 1.00 77.19 114 ASP A CA 1
ATOM 937 C C . ASP A 1 114 ? 4.571 2.622 -21.237 1.00 77.19 114 ASP A C 1
ATOM 939 O O . ASP A 1 114 ? 3.740 1.967 -21.860 1.00 77.19 114 ASP A O 1
ATOM 943 N N . ASN A 1 115 ? 5.593 2.048 -20.597 1.00 72.38 115 ASN A N 1
ATOM 944 C CA . ASN A 1 115 ? 5.862 0.607 -20.646 1.00 72.38 115 ASN A CA 1
ATOM 945 C C . ASN A 1 115 ? 5.150 -0.185 -19.541 1.00 72.38 115 ASN A C 1
ATOM 947 O O . ASN A 1 115 ? 5.291 -1.407 -19.478 1.00 72.38 115 ASN A O 1
ATOM 951 N N . ARG A 1 116 ? 4.402 0.503 -18.663 1.00 80.69 116 ARG A N 1
ATOM 952 C CA . ARG A 1 116 ? 3.698 -0.067 -17.500 1.00 80.69 116 ARG A CA 1
ATOM 953 C C . ARG A 1 116 ? 4.585 -1.018 -16.690 1.00 80.69 116 ARG A C 1
ATOM 955 O O . ARG A 1 116 ? 4.158 -2.098 -16.283 1.00 80.69 116 ARG A O 1
ATOM 962 N N . CYS A 1 117 ? 5.832 -0.622 -16.463 1.00 85.06 117 CYS A N 1
ATOM 963 C CA . CYS A 1 117 ? 6.817 -1.439 -15.769 1.00 85.06 117 CYS A CA 1
ATOM 964 C C . CYS A 1 117 ? 7.562 -0.630 -14.712 1.00 85.06 117 CYS A C 1
ATOM 966 O O . CYS A 1 117 ? 7.676 0.596 -14.779 1.00 85.06 117 CYS A O 1
ATOM 968 N N . TRP A 1 118 ? 8.079 -1.326 -13.708 1.00 88.56 118 TRP A N 1
ATOM 969 C CA . TRP A 1 118 ? 9.041 -0.739 -12.789 1.00 88.56 118 TRP A CA 1
ATOM 970 C C . TRP A 1 118 ? 10.426 -0.899 -13.386 1.00 88.56 118 TRP A C 1
ATOM 972 O O . TRP A 1 118 ? 10.762 -1.976 -13.857 1.00 88.56 118 TRP A O 1
ATOM 982 N N . HIS A 1 119 ? 11.244 0.144 -13.356 1.00 87.62 119 HIS A N 1
ATOM 983 C CA . HIS A 1 119 ? 12.621 0.045 -13.807 1.00 87.62 119 HIS A CA 1
ATOM 984 C C . HIS A 1 119 ? 13.589 0.691 -12.833 1.00 87.62 119 HIS A C 1
ATOM 986 O O . HIS A 1 119 ? 13.269 1.676 -12.166 1.00 87.62 119 HIS A O 1
ATOM 992 N N . ILE A 1 120 ? 14.802 0.159 -12.802 1.00 86.81 120 ILE A N 1
ATOM 993 C CA . ILE A 1 120 ? 15.936 0.780 -12.129 1.00 86.81 120 ILE A CA 1
ATOM 994 C C . ILE A 1 120 ? 17.030 1.066 -13.156 1.00 86.81 120 ILE A C 1
ATOM 996 O O . ILE A 1 120 ? 17.246 0.302 -14.100 1.00 86.81 120 ILE A O 1
ATOM 1000 N N . ARG A 1 121 ? 17.668 2.231 -13.019 1.00 76.75 121 ARG A N 1
ATOM 1001 C CA . ARG A 1 121 ? 18.765 2.647 -13.895 1.00 76.75 121 ARG A CA 1
ATOM 1002 C C . ARG A 1 121 ? 20.026 1.868 -13.529 1.00 76.75 121 ARG A C 1
ATOM 1004 O O . ARG A 1 121 ? 20.365 1.792 -12.350 1.00 76.75 121 ARG A O 1
ATOM 1011 N N . ARG A 1 122 ? 20.740 1.375 -14.540 1.00 69.31 122 ARG A N 1
ATOM 1012 C CA . ARG A 1 122 ? 22.059 0.766 -14.357 1.00 69.31 122 ARG A CA 1
ATOM 1013 C C . ARG A 1 122 ? 23.054 1.763 -13.760 1.00 69.31 122 ARG A C 1
ATOM 1015 O O . ARG A 1 122 ? 23.098 2.919 -14.188 1.00 69.31 122 ARG A O 1
ATOM 1022 N N . GLY A 1 123 ? 23.818 1.331 -12.761 1.00 68.62 123 GLY A N 1
ATOM 1023 C CA . GLY A 1 123 ? 24.721 2.164 -11.967 1.00 68.62 123 GLY A CA 1
ATOM 1024 C C . GLY A 1 123 ? 24.036 2.954 -10.846 1.00 68.62 123 GLY A C 1
ATOM 1025 O O . GLY A 1 123 ? 24.652 3.852 -10.273 1.00 68.62 123 GLY A O 1
ATOM 1026 N N . ALA A 1 124 ? 22.769 2.668 -10.526 1.00 70.94 124 ALA A N 1
ATOM 1027 C CA . ALA A 1 124 ? 22.153 3.222 -9.325 1.00 70.94 124 ALA A CA 1
ATOM 1028 C C . ALA A 1 124 ? 22.919 2.751 -8.078 1.00 70.94 124 ALA A C 1
ATOM 1030 O O . ALA A 1 124 ? 23.322 1.593 -7.987 1.00 70.94 124 ALA A O 1
ATOM 1031 N N . PHE A 1 125 ? 23.066 3.636 -7.089 1.00 68.69 125 PHE A N 1
ATOM 1032 C CA . PHE A 1 125 ? 23.847 3.392 -5.868 1.00 68.69 125 PHE A CA 1
ATOM 1033 C C . PHE A 1 125 ? 23.476 2.083 -5.141 1.00 68.69 125 PHE A C 1
ATOM 1035 O O . PHE A 1 125 ? 24.307 1.486 -4.467 1.00 68.69 125 PHE A O 1
ATOM 1042 N N . ARG A 1 126 ? 22.229 1.619 -5.292 1.00 73.50 126 ARG A N 1
ATOM 1043 C CA . ARG A 1 126 ? 21.694 0.399 -4.665 1.00 73.50 126 ARG A CA 1
ATOM 1044 C C . ARG A 1 126 ? 21.214 -0.647 -5.669 1.00 73.50 126 ARG A C 1
ATOM 1046 O O . ARG A 1 126 ? 20.392 -1.486 -5.311 1.00 73.50 126 ARG A O 1
ATOM 1053 N N . GLU A 1 127 ? 21.698 -0.606 -6.911 1.00 75.56 127 GLU A N 1
ATOM 1054 C CA . GLU A 1 127 ? 21.221 -1.475 -7.994 1.00 75.56 127 GLU A CA 1
ATOM 1055 C C . GLU A 1 127 ? 21.246 -2.960 -7.612 1.00 75.56 127 GLU A C 1
ATOM 1057 O O . GLU A 1 127 ? 20.219 -3.624 -7.700 1.00 75.56 127 GLU A O 1
ATOM 1062 N N . GLN A 1 128 ? 22.371 -3.472 -7.109 1.00 77.62 128 GLN A N 1
ATOM 1063 C CA . GLN A 1 128 ? 22.501 -4.890 -6.752 1.00 77.62 128 GLN A CA 1
ATOM 1064 C C . GLN A 1 128 ? 21.497 -5.316 -5.669 1.00 77.62 128 GLN A C 1
ATOM 1066 O O . GLN A 1 128 ? 20.840 -6.347 -5.797 1.00 77.62 128 GLN A O 1
ATOM 1071 N N . THR A 1 129 ? 21.309 -4.495 -4.633 1.00 81.12 129 THR A N 1
ATOM 1072 C CA . THR A 1 129 ? 20.337 -4.749 -3.557 1.00 81.12 129 THR A CA 1
ATOM 1073 C C . THR A 1 129 ? 18.897 -4.690 -4.068 1.00 81.12 129 THR A C 1
ATOM 1075 O O . THR A 1 129 ? 18.041 -5.478 -3.662 1.00 81.12 129 THR A O 1
ATOM 1078 N N . ALA A 1 130 ? 18.617 -3.747 -4.965 1.00 80.88 130 ALA A N 1
ATOM 1079 C CA . ALA A 1 130 ? 17.305 -3.528 -5.550 1.00 80.88 130 ALA A CA 1
ATOM 1080 C C . ALA A 1 130 ? 16.905 -4.657 -6.514 1.00 80.88 130 ALA A C 1
ATOM 1082 O O . ALA A 1 130 ? 15.770 -5.134 -6.459 1.00 80.88 130 ALA A O 1
ATOM 1083 N N . VAL A 1 131 ? 17.843 -5.112 -7.345 1.00 81.44 131 VAL A N 1
ATOM 1084 C CA . VAL A 1 131 ? 17.684 -6.260 -8.247 1.00 81.44 131 VAL A CA 1
ATOM 1085 C C . VAL A 1 131 ? 17.577 -7.556 -7.446 1.00 81.44 131 VAL A C 1
ATOM 1087 O O . VAL A 1 131 ? 16.686 -8.357 -7.714 1.00 81.44 131 VAL A O 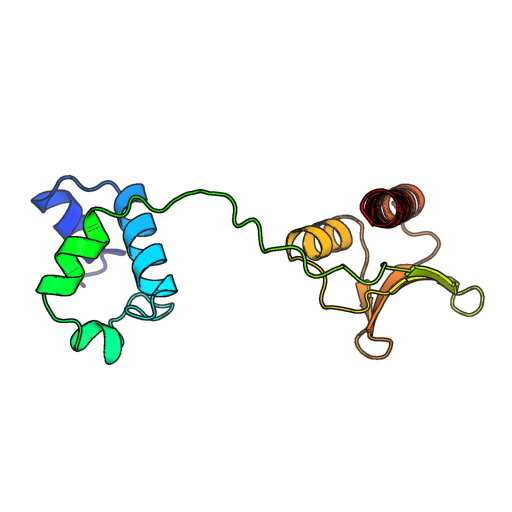1
ATOM 1090 N N . GLY A 1 132 ? 18.398 -7.733 -6.407 1.00 81.50 132 GLY A N 1
ATOM 1091 C CA . GLY A 1 132 ? 18.321 -8.887 -5.509 1.00 81.50 132 GLY A CA 1
ATOM 1092 C C . GLY A 1 132 ? 16.960 -9.012 -4.820 1.00 81.50 132 GLY A C 1
ATOM 1093 O O . GLY A 1 132 ? 16.398 -10.103 -4.764 1.00 81.50 132 GLY A O 1
ATOM 1094 N N . PHE A 1 133 ? 16.378 -7.896 -4.367 1.00 83.50 133 PHE A N 1
ATOM 1095 C CA . PHE A 1 133 ? 15.012 -7.877 -3.835 1.00 83.50 133 PHE A CA 1
ATOM 1096 C C . PHE A 1 133 ? 13.980 -8.326 -4.877 1.00 83.50 133 PHE A C 1
ATOM 1098 O O . PHE A 1 133 ? 13.137 -9.167 -4.571 1.00 83.50 133 PHE A O 1
ATOM 1105 N N . ALA A 1 134 ? 14.049 -7.788 -6.099 1.00 82.38 134 ALA A N 1
ATOM 1106 C CA . ALA A 1 134 ? 13.123 -8.154 -7.168 1.00 82.38 134 ALA A CA 1
ATOM 1107 C C . ALA A 1 134 ? 13.245 -9.641 -7.538 1.00 82.38 134 ALA A C 1
ATOM 1109 O O . ALA A 1 134 ? 12.232 -10.318 -7.671 1.00 82.38 134 ALA A O 1
ATOM 1110 N N . TYR A 1 135 ? 14.468 -10.166 -7.617 1.00 82.69 135 TYR A N 1
ATOM 1111 C CA . TYR A 1 135 ? 14.724 -11.580 -7.884 1.00 82.69 135 TYR A CA 1
ATOM 1112 C C . TYR A 1 135 ? 14.159 -12.493 -6.786 1.00 82.69 135 TYR A C 1
ATOM 1114 O O . TYR A 1 135 ? 13.453 -13.453 -7.080 1.00 82.69 135 TYR A O 1
ATOM 1122 N N . GLN A 1 136 ? 14.407 -12.170 -5.511 1.00 82.25 136 GLN A N 1
ATOM 1123 C CA . GLN A 1 136 ? 13.852 -12.921 -4.377 1.00 82.25 136 GLN A CA 1
ATOM 1124 C C . GLN A 1 136 ? 12.324 -12.864 -4.345 1.00 82.25 136 GLN A C 1
ATOM 1126 O O . GLN A 1 136 ? 11.673 -13.857 -4.030 1.00 82.25 136 GLN A O 1
ATOM 1131 N N . PHE A 1 137 ? 11.746 -11.713 -4.691 1.00 81.19 137 PHE A N 1
ATOM 1132 C CA . PHE A 1 137 ? 10.302 -11.561 -4.801 1.00 81.19 137 PHE A CA 1
ATOM 1133 C C . PHE A 1 137 ? 9.727 -12.476 -5.888 1.00 81.19 137 PHE A C 1
ATOM 1135 O O . PHE A 1 137 ? 8.800 -13.223 -5.596 1.00 81.19 137 PHE A O 1
ATOM 1142 N N . VAL A 1 138 ? 10.294 -12.464 -7.100 1.00 80.81 138 VAL A N 1
ATOM 1143 C CA . VAL A 1 138 ? 9.853 -13.329 -8.210 1.00 80.81 138 VAL A CA 1
ATOM 1144 C C . VAL A 1 138 ? 9.986 -14.806 -7.835 1.00 80.81 138 VAL A C 1
ATOM 1146 O O . VAL A 1 138 ? 9.011 -15.543 -7.911 1.00 80.81 138 VAL A O 1
ATOM 1149 N N . LYS A 1 139 ? 11.139 -15.218 -7.297 1.00 77.06 139 LYS A N 1
ATOM 1150 C CA . LYS A 1 139 ? 11.373 -16.605 -6.869 1.00 77.06 139 LYS A CA 1
ATOM 1151 C C . LYS A 1 139 ? 10.403 -17.067 -5.772 1.00 77.06 139 LYS A C 1
ATOM 1153 O O . LYS A 1 139 ? 9.995 -18.224 -5.743 1.00 77.06 139 LYS A O 1
ATOM 1158 N N . LYS A 1 140 ? 10.022 -16.175 -4.852 1.00 77.50 140 LYS A N 1
ATOM 1159 C CA . LYS A 1 140 ? 9.032 -16.478 -3.807 1.00 77.50 140 LYS A CA 1
ATOM 1160 C C . LYS A 1 140 ? 7.623 -16.664 -4.381 1.00 77.50 140 LYS A C 1
ATOM 1162 O O . LYS A 1 140 ? 6.866 -17.447 -3.824 1.00 77.50 140 LYS A O 1
ATOM 1167 N N . GLN A 1 141 ? 7.285 -15.962 -5.464 1.00 70.69 141 GLN A N 1
ATOM 1168 C CA . GLN A 1 141 ? 6.021 -16.152 -6.185 1.00 70.69 141 GLN A CA 1
ATOM 1169 C C . GLN A 1 141 ? 6.002 -17.495 -6.925 1.00 70.69 141 GLN A C 1
ATOM 1171 O O . GLN A 1 141 ? 5.009 -18.205 -6.851 1.00 70.69 141 GLN A O 1
ATOM 1176 N N . GLU A 1 142 ? 7.113 -17.876 -7.566 1.00 65.81 142 GLU A N 1
ATOM 1177 C CA . GLU A 1 142 ? 7.260 -19.184 -8.228 1.00 65.81 142 GLU A CA 1
ATOM 1178 C C . GLU A 1 142 ? 7.143 -20.356 -7.246 1.00 65.81 142 GLU A C 1
ATOM 1180 O O . GLU A 1 142 ? 6.530 -21.362 -7.569 1.00 65.81 142 GLU A O 1
ATOM 1185 N N . ALA A 1 143 ? 7.701 -20.229 -6.038 1.00 64.88 143 ALA A N 1
ATOM 1186 C CA . ALA A 1 143 ? 7.630 -21.273 -5.013 1.00 64.88 143 ALA A CA 1
ATOM 1187 C C . ALA A 1 143 ? 6.256 -21.391 -4.321 1.00 64.88 143 ALA A C 1
ATOM 1189 O O . ALA A 1 143 ? 6.041 -22.335 -3.564 1.00 64.88 143 ALA A O 1
ATOM 1190 N N . ALA A 1 144 ? 5.370 -20.409 -4.512 1.00 57.81 144 ALA A N 1
ATOM 1191 C CA . ALA A 1 144 ? 4.035 -20.365 -3.915 1.00 57.81 144 ALA A CA 1
ATOM 1192 C C . ALA A 1 144 ? 2.913 -20.739 -4.904 1.00 57.81 144 ALA A C 1
ATOM 1194 O O . ALA A 1 144 ? 1.752 -20.781 -4.494 1.00 57.81 144 ALA A O 1
ATOM 1195 N N . ALA A 1 145 ? 3.257 -20.967 -6.177 1.00 51.97 145 ALA A N 1
ATOM 1196 C CA . ALA A 1 145 ? 2.369 -21.431 -7.243 1.00 51.97 145 ALA A CA 1
ATOM 1197 C C . ALA A 1 145 ? 2.429 -22.959 -7.379 1.00 51.97 145 ALA A C 1
ATOM 1199 O O . ALA A 1 145 ? 1.374 -23.543 -7.709 1.00 51.97 145 ALA A O 1
#

pLDDT: mean 73.25, std 13.36, range [40.66, 88.56]

Secondary structure (DSSP, 8-state):
-TT-TTHHHHHHHHHH---HHHHHHHHHHHHHTTSB-TTSPBPHHHHS--HHHHHHHTTS-----------------EEEEEGGGTEEEEE-SSPPPHHHHHHHHTTT-EEETTTTEEEEETT-TTHHHHHHHHHHHHHHHHTT-